Protein AF-A0AAD8X1B1-F1 (afdb_monomer)

Sequence (81 aa):
MKEITGIVGSQEDLEVVFNVLSLEGAENVEPSQLLDPNRLCGESDALVRFSAGPFGLLVMASVDLEEHMTIFFRVFRHLDM

Mean predicted aligned error: 6.26 Å

Secondary structure (DSSP, 8-state):
--------SS----------S--TTPEEE-TTGGG-HHHHHHSS-TTS-BTTB-EEEEES--TTSSS-EEEEE--EEE---

Radius of gyration: 15.11 Å; Cα contacts (8 Å, |Δi|>4): 78; chains: 1; bounding box: 37×23×40 Å

Nearest PDB structures (foldseek):
  6d6s-assembly1_B  TM=3.513E-01  e=5.035E+00  Escherichia coli K-12

Structure (mmCIF, N/CA/C/O backbone):
data_AF-A0AAD8X1B1-F1
#
_entry.id   AF-A0AAD8X1B1-F1
#
loop_
_atom_site.group_PDB
_atom_site.id
_atom_site.type_symbol
_atom_site.label_atom_id
_atom_site.label_alt_id
_atom_site.label_comp_id
_atom_site.label_asym_id
_atom_site.label_entity_id
_atom_site.label_seq_id
_atom_site.pdbx_PDB_ins_code
_atom_site.Cartn_x
_atom_site.Cartn_y
_atom_site.Cartn_z
_atom_site.occupancy
_atom_site.B_iso_or_equiv
_atom_site.auth_seq_id
_atom_site.auth_comp_id
_atom_site.auth_asym_id
_atom_site.auth_atom_id
_atom_site.pdbx_PDB_model_num
ATOM 1 N N . MET A 1 1 ? -10.702 7.884 1.327 1.00 76.31 1 MET A N 1
ATOM 2 C CA . MET A 1 1 ? -10.502 6.799 2.306 1.00 76.31 1 MET A CA 1
ATOM 3 C C . MET A 1 1 ? -11.861 6.217 2.639 1.00 76.31 1 MET A C 1
ATOM 5 O O . MET A 1 1 ? -12.815 6.985 2.697 1.00 76.31 1 MET A O 1
ATOM 9 N N . LYS A 1 2 ? -11.971 4.896 2.769 1.00 86.25 2 LYS A N 1
ATOM 10 C CA . LYS A 1 2 ? -13.220 4.216 3.120 1.00 86.25 2 LYS A CA 1
ATOM 11 C C . LYS A 1 2 ? -12.929 3.292 4.295 1.00 86.25 2 LYS A C 1
ATOM 13 O O . LYS A 1 2 ? -12.047 2.449 4.178 1.00 86.25 2 LYS A O 1
ATOM 18 N N . GLU A 1 3 ? -13.640 3.489 5.395 1.00 88.69 3 GLU A N 1
ATOM 19 C CA . GLU A 1 3 ? -13.546 2.624 6.568 1.00 88.69 3 GLU A CA 1
ATOM 20 C C . GLU A 1 3 ? -14.179 1.259 6.271 1.00 88.69 3 GLU A C 1
ATOM 22 O O . GLU A 1 3 ? -15.212 1.168 5.595 1.00 88.69 3 GLU A O 1
ATOM 27 N N . ILE A 1 4 ? -13.540 0.201 6.765 1.00 86.75 4 ILE A N 1
ATOM 28 C CA . ILE A 1 4 ? -14.084 -1.155 6.754 1.00 86.75 4 ILE A CA 1
ATOM 29 C C . ILE A 1 4 ? -14.830 -1.337 8.074 1.00 86.75 4 ILE A C 1
ATOM 31 O O . ILE A 1 4 ? -14.223 -1.347 9.139 1.00 86.75 4 ILE A O 1
ATOM 35 N N . THR A 1 5 ? -16.154 -1.444 8.004 1.00 86.56 5 THR A N 1
ATOM 36 C CA . THR A 1 5 ? -17.019 -1.580 9.180 1.00 86.56 5 THR A CA 1
ATOM 37 C C . THR A 1 5 ? -17.368 -3.044 9.453 1.00 86.56 5 THR A C 1
ATOM 39 O O . THR A 1 5 ? -17.214 -3.904 8.588 1.00 86.56 5 THR A O 1
ATOM 42 N N . GLY A 1 6 ? -17.866 -3.336 10.660 1.00 83.56 6 GLY A N 1
ATOM 43 C CA . GLY A 1 6 ? -18.296 -4.690 11.043 1.00 83.56 6 GLY A CA 1
ATOM 44 C C . GLY A 1 6 ? -17.187 -5.587 11.603 1.00 83.56 6 GLY A C 1
ATOM 45 O O . GLY A 1 6 ? -17.416 -6.776 11.793 1.00 83.56 6 GLY A O 1
ATOM 46 N N . ILE A 1 7 ? -16.018 -5.016 11.892 1.00 80.50 7 ILE A N 1
ATOM 47 C CA . ILE A 1 7 ? -14.907 -5.657 12.606 1.00 80.50 7 ILE A CA 1
ATOM 48 C C . ILE A 1 7 ? -15.223 -5.603 14.111 1.00 80.50 7 ILE A C 1
ATOM 50 O O . ILE A 1 7 ? -15.488 -4.523 14.641 1.00 80.50 7 ILE A O 1
ATOM 54 N N . VAL A 1 8 ? -15.267 -6.757 14.790 1.00 73.88 8 VAL A N 1
ATOM 55 C CA . VAL A 1 8 ? -15.755 -6.870 16.186 1.00 73.88 8 VAL A CA 1
ATOM 56 C C . VAL A 1 8 ? -14.606 -7.020 17.199 1.00 73.88 8 VAL A C 1
ATOM 58 O O . VAL A 1 8 ? -14.818 -6.835 18.398 1.00 73.88 8 VAL A O 1
ATOM 61 N N . GLY A 1 9 ? -13.377 -7.285 16.744 1.00 69.50 9 GLY A N 1
ATOM 62 C CA . GLY A 1 9 ? -12.180 -7.388 17.582 1.00 69.50 9 GLY A CA 1
ATOM 63 C C . GLY A 1 9 ? -10.986 -6.577 17.072 1.00 69.50 9 GLY A C 1
ATOM 64 O O . GLY A 1 9 ? -11.009 -5.995 15.994 1.00 69.50 9 GLY A O 1
ATOM 65 N N . SER A 1 10 ? -9.909 -6.545 17.862 1.00 74.00 10 SER A N 1
ATOM 66 C CA . SER A 1 10 ? -8.629 -5.931 17.469 1.00 74.00 10 SER A CA 1
ATOM 67 C C . SER A 1 10 ? -7.762 -6.831 16.579 1.00 74.00 10 SER A C 1
ATOM 69 O O . SER A 1 10 ? -6.711 -6.397 16.112 1.00 74.00 10 SER A O 1
ATOM 71 N N . GLN A 1 11 ? -8.179 -8.082 16.364 1.00 78.00 11 GLN A N 1
ATOM 72 C CA . GLN A 1 11 ? -7.499 -9.074 15.537 1.00 78.00 11 GLN A CA 1
ATOM 73 C C . GLN A 1 11 ? -8.522 -9.690 14.590 1.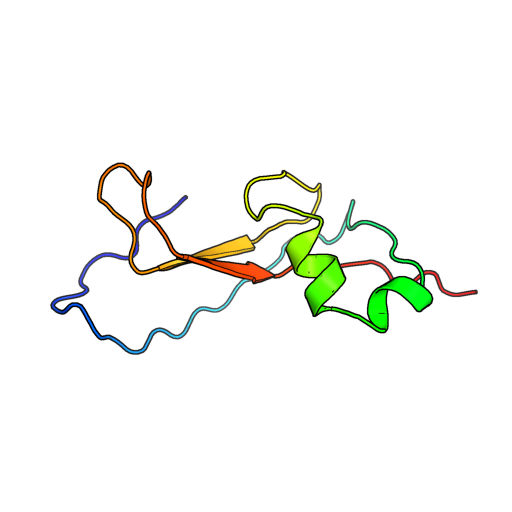00 78.00 11 GLN A C 1
ATOM 75 O O . GLN A 1 11 ? -9.447 -10.355 15.043 1.00 78.00 11 GLN A O 1
ATOM 80 N N . GLU A 1 12 ? -8.342 -9.469 13.294 1.00 84.62 12 GLU A N 1
ATOM 81 C CA . GLU A 1 12 ? -9.161 -10.047 12.231 1.00 84.62 12 GLU A CA 1
ATOM 82 C C . GLU A 1 12 ? -8.261 -10.363 11.035 1.00 84.62 12 GLU A C 1
ATOM 84 O O . GLU A 1 12 ? -7.234 -9.707 10.833 1.00 84.62 12 GLU A O 1
ATOM 89 N N . ASP A 1 13 ? -8.658 -11.353 10.241 1.00 89.00 13 ASP A N 1
ATOM 90 C CA . ASP A 1 13 ? -8.037 -11.641 8.951 1.00 89.00 13 ASP A CA 1
ATOM 91 C C . ASP A 1 13 ? -8.799 -10.892 7.850 1.00 89.00 13 ASP A C 1
ATOM 93 O O . ASP A 1 13 ? -10.025 -10.987 7.753 1.00 89.00 13 ASP A O 1
ATOM 97 N N . LEU A 1 14 ? -8.085 -10.101 7.049 1.00 87.88 14 LEU A N 1
ATOM 98 C CA . LEU A 1 14 ? -8.670 -9.235 6.028 1.00 87.88 14 LEU A CA 1
ATOM 99 C C . LEU A 1 14 ? -8.074 -9.558 4.662 1.00 87.88 14 LEU A C 1
ATOM 101 O O . LEU A 1 14 ? -6.890 -9.334 4.415 1.00 87.88 14 LEU A O 1
ATOM 105 N N . GLU A 1 15 ? -8.933 -9.982 3.739 1.00 91.31 15 GLU A N 1
ATOM 106 C CA . GLU A 1 15 ? -8.596 -10.110 2.326 1.00 91.31 15 GLU A CA 1
ATOM 107 C C . GLU A 1 15 ? -9.189 -8.932 1.544 1.00 91.31 15 GLU A C 1
ATOM 109 O O . GLU A 1 15 ? -10.386 -8.642 1.621 1.00 91.31 15 GLU A O 1
ATOM 114 N N . VAL A 1 16 ? -8.344 -8.225 0.788 1.00 90.19 16 VAL A N 1
ATOM 115 C CA . VAL A 1 16 ? -8.744 -7.038 0.024 1.00 90.19 16 VAL A CA 1
ATOM 116 C C . VAL A 1 16 ? -8.201 -7.130 -1.395 1.00 90.19 16 VAL A C 1
ATOM 118 O O . VAL A 1 16 ? -7.015 -7.370 -1.608 1.00 90.19 16 VAL A O 1
ATOM 121 N N . VAL A 1 17 ? -9.073 -6.887 -2.375 1.00 93.06 17 VAL A N 1
ATOM 122 C CA . VAL A 1 17 ? -8.718 -6.850 -3.798 1.00 93.06 17 VAL A CA 1
ATOM 123 C C . VAL A 1 17 ? -8.768 -5.409 -4.294 1.00 93.06 17 VAL A C 1
ATOM 125 O O . VAL A 1 17 ? -9.816 -4.761 -4.255 1.00 93.06 17 VAL A O 1
ATOM 128 N N . PHE A 1 18 ? -7.639 -4.912 -4.799 1.00 90.00 18 PHE A N 1
ATOM 129 C CA . PHE A 1 18 ? -7.548 -3.593 -5.421 1.00 90.00 18 PHE A CA 1
ATOM 130 C C . PHE A 1 18 ? -7.656 -3.716 -6.942 1.00 90.00 18 PHE A C 1
ATOM 132 O O . PHE A 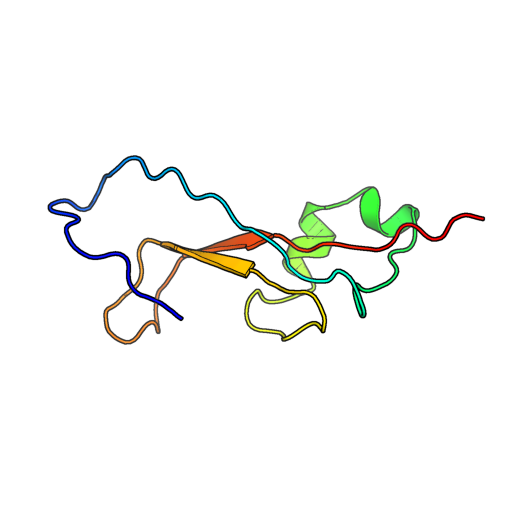1 18 ? -6.825 -4.359 -7.579 1.00 90.00 18 PHE A O 1
ATOM 139 N N . ASN A 1 19 ? -8.664 -3.068 -7.530 1.00 90.25 19 ASN A N 1
ATOM 140 C CA . ASN A 1 19 ? -8.765 -2.907 -8.979 1.00 90.25 19 ASN A CA 1
ATOM 141 C C . ASN A 1 19 ? -8.226 -1.527 -9.383 1.00 90.25 19 ASN A C 1
ATOM 143 O O . ASN A 1 19 ? -8.838 -0.503 -9.072 1.00 90.25 19 ASN A O 1
ATOM 147 N N . VAL A 1 20 ? -7.078 -1.503 -10.058 1.00 85.69 20 VAL A N 1
ATOM 148 C CA . VAL A 1 20 ? -6.418 -0.269 -10.499 1.00 85.69 20 VAL A CA 1
ATOM 149 C C . VAL A 1 20 ? -6.855 0.051 -11.926 1.00 85.69 20 VAL A C 1
ATOM 151 O O . VAL A 1 20 ? -6.456 -0.619 -12.873 1.00 85.69 20 VAL A O 1
ATOM 154 N N . LEU A 1 21 ? -7.689 1.083 -12.074 1.00 83.75 21 LEU A N 1
ATOM 155 C CA . LEU A 1 21 ? -8.339 1.416 -13.349 1.00 83.75 21 LEU A CA 1
ATOM 156 C C . LEU A 1 21 ? -7.377 1.959 -14.414 1.00 83.75 21 LEU A C 1
ATOM 158 O O . LEU A 1 21 ? -7.642 1.816 -15.604 1.00 83.75 21 LEU A O 1
ATOM 162 N N . SER A 1 22 ? -6.289 2.608 -13.999 1.00 83.69 22 SER A N 1
ATOM 163 C CA . SER A 1 22 ? -5.264 3.126 -14.901 1.00 83.69 22 SER A CA 1
ATOM 164 C C . SER A 1 22 ? -3.903 3.141 -14.215 1.00 83.69 22 SER A C 1
ATOM 166 O O . SER A 1 22 ? -3.791 3.497 -13.044 1.00 83.69 22 SER A O 1
ATOM 168 N N . LEU A 1 23 ? -2.871 2.775 -14.975 1.00 84.75 23 LEU A N 1
ATOM 169 C CA . LEU A 1 23 ? -1.458 2.936 -14.611 1.00 84.75 23 LEU A CA 1
ATOM 170 C C . LEU A 1 23 ? -0.836 4.152 -15.315 1.00 84.75 23 LEU A C 1
ATOM 172 O O . LEU A 1 23 ? 0.386 4.299 -15.389 1.00 84.75 23 LEU A O 1
ATOM 176 N N . GLU A 1 24 ? -1.671 5.006 -15.906 1.00 82.00 24 GLU A N 1
ATOM 177 C CA . GLU A 1 24 ? -1.243 6.282 -16.454 1.00 82.00 24 GLU A CA 1
ATOM 178 C C . GLU A 1 24 ? -0.708 7.175 -15.330 1.00 82.00 24 GLU A C 1
ATOM 180 O O . GLU A 1 24 ? -1.383 7.427 -14.336 1.00 82.00 24 GLU A O 1
ATOM 185 N N . GLY A 1 25 ? 0.548 7.605 -15.464 1.00 79.06 25 GLY A N 1
ATOM 186 C CA . GLY A 1 25 ? 1.240 8.392 -14.445 1.00 79.06 25 GLY A CA 1
ATOM 187 C C . GLY A 1 25 ? 1.912 7.575 -13.332 1.00 79.06 25 GLY A C 1
ATOM 188 O O . GLY A 1 25 ? 2.431 8.174 -12.389 1.00 79.06 25 GLY A O 1
ATOM 189 N N . ALA A 1 26 ? 1.953 6.240 -13.441 1.00 85.69 26 ALA A N 1
ATOM 190 C CA . ALA A 1 26 ? 2.893 5.435 -12.663 1.00 85.69 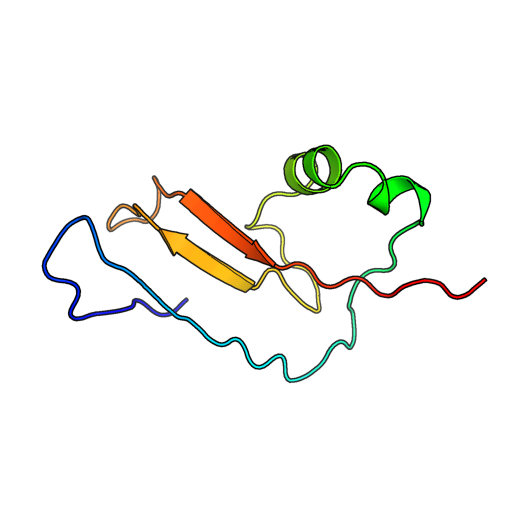26 ALA A CA 1
ATOM 191 C C . ALA A 1 26 ? 4.329 5.922 -12.913 1.00 85.69 26 ALA A C 1
ATOM 193 O O . ALA A 1 26 ? 4.724 6.146 -14.063 1.00 85.69 26 ALA A O 1
ATOM 194 N N . GLU A 1 27 ? 5.078 6.117 -11.830 1.00 82.69 27 GLU A N 1
ATOM 195 C CA . GLU A 1 27 ? 6.437 6.646 -11.888 1.00 82.69 27 GLU A CA 1
ATOM 196 C C . GLU A 1 27 ? 7.376 5.640 -12.547 1.00 82.69 27 GLU A C 1
ATOM 198 O O . GLU A 1 27 ? 7.214 4.426 -12.402 1.00 82.69 27 GLU A O 1
ATOM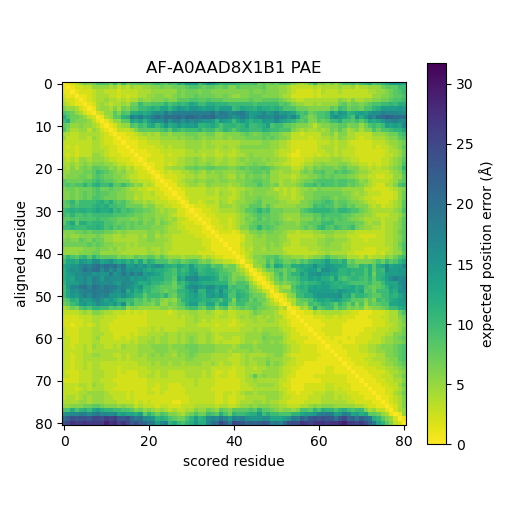 203 N N . ASN A 1 28 ? 8.375 6.150 -13.258 1.00 85.44 28 ASN A N 1
ATOM 204 C CA . ASN A 1 28 ? 9.485 5.318 -13.693 1.00 85.44 28 ASN A CA 1
ATOM 205 C C . ASN A 1 28 ? 10.371 5.011 -12.487 1.00 85.44 28 ASN A C 1
ATOM 207 O O . ASN A 1 28 ? 10.569 5.869 -11.626 1.00 85.44 28 ASN A O 1
ATOM 211 N N . VAL A 1 29 ? 10.924 3.806 -12.451 1.00 82.62 29 VAL A N 1
ATOM 212 C CA . VAL A 1 29 ? 11.893 3.406 -11.432 1.00 82.62 29 VAL A CA 1
ATOM 213 C C . VAL A 1 29 ? 13.152 2.902 -12.113 1.00 82.62 29 VAL A C 1
ATOM 215 O O . VAL A 1 29 ? 13.084 2.102 -13.047 1.00 82.62 29 VAL A O 1
ATOM 218 N N . GLU A 1 30 ? 14.306 3.369 -11.646 1.00 82.94 30 GLU A N 1
ATOM 219 C CA . GLU A 1 30 ? 15.575 2.848 -12.136 1.00 82.94 30 GLU A CA 1
ATOM 220 C C . GLU A 1 30 ? 15.775 1.413 -11.623 1.00 82.94 30 GLU A C 1
ATOM 222 O O . GLU A 1 30 ? 15.514 1.143 -10.444 1.00 82.94 30 GLU A O 1
ATOM 227 N N . PRO A 1 31 ? 16.301 0.481 -12.440 1.00 83.12 31 PRO A N 1
ATOM 228 C CA . PRO A 1 31 ? 16.508 -0.909 -12.023 1.00 83.12 31 PRO A CA 1
ATOM 229 C C . PRO A 1 31 ? 17.329 -1.051 -10.735 1.00 83.12 31 PRO A C 1
ATOM 231 O O . PRO A 1 31 ? 17.105 -1.960 -9.940 1.00 83.12 31 PRO A O 1
ATOM 234 N N . SER A 1 32 ? 18.259 -0.124 -10.492 1.00 83.94 32 SER A N 1
ATOM 235 C CA . SER A 1 32 ? 19.082 -0.089 -9.279 1.00 83.94 32 SER A CA 1
ATOM 236 C C . SER A 1 32 ? 18.284 0.215 -8.008 1.00 83.94 32 SER A C 1
ATOM 238 O O . SER A 1 32 ? 18.652 -0.253 -6.933 1.00 83.94 32 SER A O 1
ATOM 240 N N . GLN A 1 33 ? 17.181 0.962 -8.109 1.00 79.38 33 GLN A N 1
ATOM 241 C CA . GLN A 1 33 ? 16.306 1.272 -6.977 1.00 79.38 33 GLN A CA 1
ATOM 242 C C . GLN A 1 33 ? 15.438 0.069 -6.586 1.00 79.38 33 GLN A C 1
ATOM 244 O O . GLN A 1 33 ? 15.097 -0.076 -5.415 1.00 79.38 33 GLN A O 1
ATOM 249 N N . LEU A 1 34 ? 15.140 -0.830 -7.531 1.00 80.69 34 LEU A N 1
ATOM 250 C CA . LEU A 1 34 ? 14.403 -2.073 -7.269 1.00 80.69 34 LEU A CA 1
ATOM 251 C C . LEU A 1 34 ? 15.216 -3.111 -6.479 1.00 80.69 34 LEU A C 1
ATOM 253 O O . LEU A 1 34 ? 14.639 -4.059 -5.950 1.00 80.69 34 LEU A O 1
ATOM 257 N N . LEU A 1 35 ? 16.539 -2.944 -6.378 1.00 86.75 35 LEU A N 1
ATOM 258 C CA . LEU A 1 35 ? 17.414 -3.856 -5.632 1.00 86.75 35 LEU A CA 1
ATOM 259 C C . LEU A 1 35 ? 17.257 -3.729 -4.109 1.00 86.75 35 LEU A C 1
ATOM 261 O O . LEU A 1 35 ? 17.636 -4.649 -3.387 1.00 86.75 35 LEU A O 1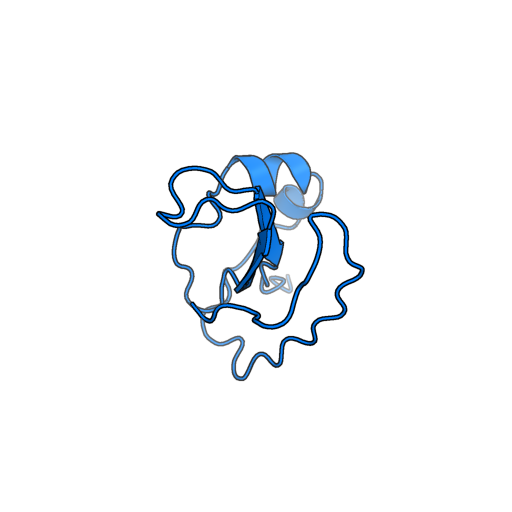
ATOM 265 N N . ASP A 1 36 ? 16.710 -2.610 -3.625 1.00 88.69 36 ASP A N 1
ATOM 266 C CA . ASP A 1 36 ? 16.496 -2.357 -2.199 1.00 88.69 36 ASP A CA 1
ATOM 267 C C . ASP A 1 36 ? 15.086 -1.792 -1.937 1.00 88.69 36 ASP A C 1
ATOM 269 O O . ASP A 1 36 ? 14.904 -0.578 -1.773 1.00 88.69 36 ASP A O 1
ATOM 273 N N . PRO A 1 37 ? 14.061 -2.664 -1.894 1.00 85.31 37 PRO A N 1
ATOM 274 C CA . PRO A 1 37 ? 12.684 -2.243 -1.661 1.00 85.31 37 PRO A CA 1
ATOM 275 C C . PRO A 1 37 ? 12.476 -1.638 -0.265 1.00 85.31 37 PRO A C 1
ATOM 277 O O . PRO A 1 37 ? 11.612 -0.781 -0.105 1.00 85.31 37 PRO A O 1
ATOM 280 N N . ASN A 1 38 ? 13.273 -2.027 0.739 1.00 87.12 38 ASN A N 1
ATOM 281 C CA . ASN A 1 38 ? 13.168 -1.457 2.085 1.00 87.12 38 ASN A CA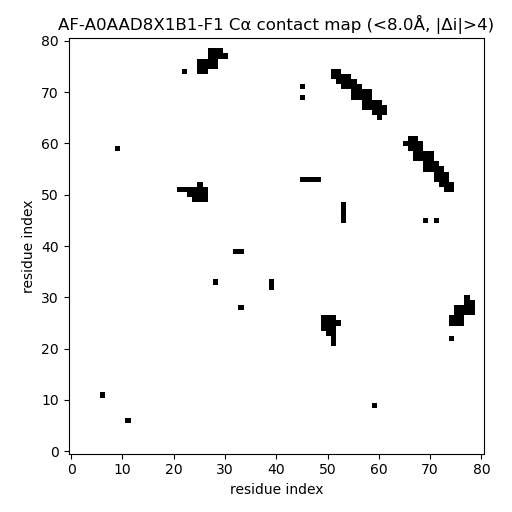 1
ATOM 282 C C . ASN A 1 38 ? 13.565 0.017 2.081 1.00 87.12 38 ASN A C 1
ATOM 284 O O . ASN A 1 38 ? 12.845 0.851 2.632 1.00 87.12 38 ASN A O 1
ATOM 288 N N . ARG A 1 39 ? 14.678 0.350 1.417 1.00 85.50 39 ARG A N 1
ATOM 289 C CA . ARG A 1 39 ? 15.082 1.746 1.231 1.00 85.50 39 ARG A CA 1
ATOM 290 C C . ARG A 1 39 ? 14.036 2.524 0.433 1.00 85.50 39 ARG A C 1
ATOM 292 O O . ARG A 1 39 ? 13.665 3.619 0.842 1.00 85.50 39 ARG A O 1
ATOM 299 N N . LEU A 1 40 ? 13.499 1.936 -0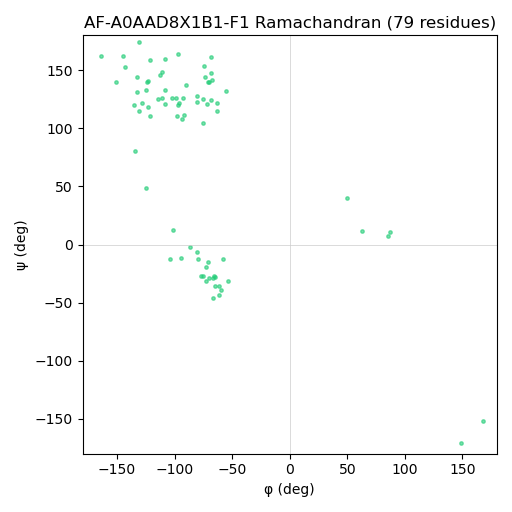.638 1.00 82.62 40 LEU A N 1
ATOM 300 C CA . LEU A 1 40 ? 12.456 2.555 -1.464 1.00 82.62 40 LEU A CA 1
ATOM 301 C C . LEU A 1 40 ? 11.178 2.889 -0.666 1.00 82.62 40 LEU A C 1
ATOM 303 O O . LEU A 1 40 ? 10.570 3.940 -0.872 1.00 82.62 40 LEU A O 1
ATOM 307 N N . CYS A 1 41 ? 10.775 2.005 0.252 1.00 83.88 41 CYS A N 1
ATOM 308 C CA . CYS A 1 41 ? 9.642 2.228 1.151 1.00 83.88 41 CYS A CA 1
ATOM 309 C C . CYS A 1 41 ? 9.951 3.256 2.251 1.00 83.88 41 CYS A C 1
ATOM 311 O O . CYS A 1 41 ? 9.049 3.966 2.675 1.00 83.88 41 CYS A O 1
ATOM 313 N N . GLY A 1 42 ? 11.204 3.358 2.706 1.00 81.62 42 GLY A N 1
ATOM 314 C CA . GLY A 1 42 ? 11.614 4.340 3.716 1.00 81.62 42 GLY A CA 1
ATOM 315 C C . GLY A 1 42 ? 11.773 5.767 3.180 1.00 81.62 42 GLY A C 1
ATOM 316 O O . GLY A 1 42 ? 11.605 6.727 3.926 1.00 81.62 42 GLY A O 1
ATOM 317 N N . GLU A 1 43 ? 12.084 5.924 1.891 1.00 73.62 43 GLU A N 1
ATOM 318 C CA . GLU A 1 43 ? 12.287 7.230 1.243 1.00 73.62 43 GLU A CA 1
ATOM 319 C C . GLU A 1 43 ? 10.979 7.942 0.870 1.00 73.62 43 GLU A C 1
ATOM 321 O O . GLU A 1 43 ? 10.990 9.121 0.517 1.00 73.62 43 GLU A O 1
ATOM 326 N N . SER A 1 44 ? 9.841 7.251 0.908 1.00 66.75 44 SER A N 1
ATOM 327 C CA . SER A 1 44 ? 8.548 7.811 0.516 1.00 66.75 44 SER A CA 1
ATOM 328 C C . SER A 1 44 ? 7.468 7.441 1.515 1.00 66.75 44 SER A C 1
ATOM 330 O O . SER A 1 44 ? 7.152 6.268 1.695 1.00 66.75 44 SER A O 1
ATOM 332 N N . ASP A 1 45 ? 6.857 8.458 2.109 1.00 65.06 45 ASP A N 1
ATOM 333 C CA . ASP A 1 45 ? 5.708 8.280 2.984 1.00 65.06 45 ASP A CA 1
ATOM 334 C C . ASP A 1 45 ? 4.488 7.792 2.174 1.00 65.06 45 ASP A C 1
ATOM 336 O O . ASP A 1 45 ? 4.236 8.246 1.052 1.00 65.06 45 ASP A O 1
ATOM 340 N N . ALA A 1 46 ? 3.707 6.888 2.766 1.00 60.28 46 ALA A N 1
ATOM 341 C CA . ALA A 1 46 ? 2.432 6.390 2.257 1.00 60.28 46 ALA A CA 1
ATOM 342 C C . ALA A 1 46 ? 1.393 7.505 2.017 1.00 60.28 46 ALA A C 1
ATOM 344 O O . ALA A 1 46 ? 0.354 7.265 1.405 1.00 60.28 46 ALA A O 1
ATOM 345 N N . LEU A 1 47 ? 1.639 8.717 2.518 1.00 59.88 47 LEU A N 1
ATOM 346 C CA . LEU A 1 47 ? 0.774 9.883 2.343 1.00 59.88 47 LEU A CA 1
ATOM 347 C C . LEU A 1 47 ? 1.172 10.776 1.156 1.0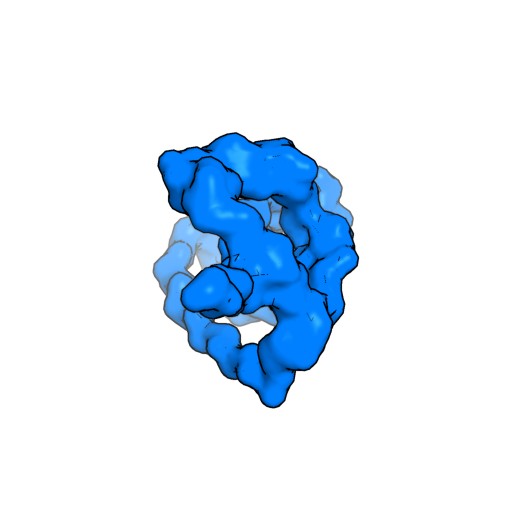0 59.88 47 LEU A C 1
ATOM 349 O O . LEU A 1 47 ? 0.389 11.646 0.756 1.00 59.88 47 LEU A O 1
ATOM 353 N N . VAL A 1 48 ? 2.354 10.571 0.562 1.00 64.62 48 VAL A N 1
ATOM 354 C CA . VAL A 1 48 ? 2.763 11.306 -0.642 1.00 64.62 48 VAL A CA 1
ATOM 355 C C . VAL A 1 48 ? 1.939 10.801 -1.819 1.00 64.62 48 VAL A C 1
ATOM 357 O O . VAL A 1 48 ? 1.949 9.618 -2.143 1.00 64.62 48 VAL A O 1
ATOM 360 N N . ARG A 1 49 ? 1.195 11.704 -2.463 1.00 61.66 49 ARG A N 1
ATOM 361 C CA . ARG A 1 49 ? 0.361 11.358 -3.616 1.00 61.66 49 ARG A CA 1
ATOM 362 C C . ARG A 1 49 ? 1.224 11.160 -4.856 1.00 61.66 49 ARG A C 1
ATOM 364 O O . ARG A 1 49 ? 1.911 12.083 -5.282 1.00 61.66 49 ARG A O 1
ATOM 371 N N . PHE A 1 50 ? 1.082 9.998 -5.472 1.00 64.62 50 PHE A N 1
ATOM 372 C CA . PHE A 1 50 ? 1.585 9.680 -6.802 1.00 64.62 50 PHE A CA 1
ATOM 373 C C . PHE A 1 50 ? 0.413 9.586 -7.781 1.00 64.62 50 PHE A C 1
ATOM 375 O O . PHE A 1 50 ? -0.741 9.408 -7.386 1.00 64.62 50 PHE A O 1
ATOM 382 N N . SER A 1 51 ? 0.672 9.717 -9.081 1.00 66.25 51 SER A N 1
ATOM 383 C CA . SER A 1 51 ? -0.424 9.715 -10.063 1.00 66.25 51 SER A CA 1
ATOM 384 C C . SER A 1 51 ? -1.141 8.356 -10.139 1.00 66.25 51 SER A C 1
ATOM 386 O O . SER A 1 51 ? -2.334 8.316 -10.422 1.00 66.25 51 SER A O 1
ATOM 388 N N . ALA A 1 52 ? -0.441 7.259 -9.821 1.00 68.25 52 ALA A N 1
ATOM 389 C CA . ALA A 1 52 ? -0.989 5.901 -9.730 1.00 68.25 52 ALA A CA 1
ATOM 390 C C . ALA A 1 52 ? -0.712 5.249 -8.359 1.00 68.25 52 ALA A C 1
ATOM 392 O O . ALA A 1 52 ? -0.223 4.123 -8.273 1.00 68.25 52 ALA A O 1
ATOM 393 N N . GLY A 1 53 ? -0.990 5.966 -7.266 1.00 68.81 53 GLY A N 1
ATOM 394 C CA . GLY A 1 53 ? -0.858 5.439 -5.906 1.00 68.81 53 GLY A CA 1
ATOM 395 C C . GLY A 1 53 ? -0.473 6.501 -4.875 1.00 68.81 53 GLY A C 1
ATOM 396 O O . GLY A 1 53 ? -0.464 7.687 -5.186 1.00 68.81 53 GLY A O 1
ATOM 397 N N . PRO A 1 54 ? -0.145 6.102 -3.643 1.00 75.56 54 PRO A N 1
ATOM 398 C CA . PRO A 1 54 ? -0.229 4.747 -3.111 1.00 75.56 54 PRO A CA 1
ATOM 399 C C . PRO A 1 54 ? -1.684 4.343 -2.828 1.00 75.56 54 PRO A C 1
ATOM 401 O O . PRO A 1 54 ? -2.553 5.182 -2.589 1.00 75.56 54 PRO A O 1
ATOM 404 N N . PHE A 1 55 ? -1.958 3.041 -2.867 1.00 86.25 55 PHE A N 1
ATOM 405 C CA . PHE A 1 55 ? -3.238 2.463 -2.450 1.00 86.25 55 PHE A CA 1
ATOM 406 C C . PHE A 1 55 ? -2.983 1.270 -1.533 1.00 86.25 55 PHE A C 1
ATOM 408 O O . PHE A 1 55 ? -2.003 0.546 -1.697 1.00 86.25 55 PHE A O 1
ATOM 415 N N . GLY A 1 56 ? -3.843 1.082 -0.539 1.00 90.50 56 GLY A N 1
ATOM 416 C CA . GLY A 1 56 ? -3.592 0.122 0.524 1.00 90.50 56 GLY A CA 1
ATOM 417 C C . GLY A 1 56 ? -4.551 0.282 1.690 1.00 90.50 56 GLY A C 1
ATOM 418 O O . GLY A 1 56 ? -5.682 0.740 1.523 1.00 90.50 56 GLY A O 1
ATOM 419 N N . LEU A 1 57 ? -4.072 -0.094 2.866 1.00 91.25 57 LEU A N 1
ATOM 420 C CA . LEU A 1 57 ? -4.804 -0.143 4.116 1.00 91.25 57 LEU A CA 1
ATOM 421 C C . LEU A 1 57 ? -4.112 0.717 5.168 1.00 91.25 57 LEU A C 1
ATOM 423 O O . LEU A 1 57 ? -2.885 0.718 5.290 1.00 91.25 57 LEU A O 1
ATOM 427 N N . LEU A 1 58 ? -4.937 1.400 5.955 1.00 91.38 58 LEU A N 1
ATOM 428 C CA . LEU A 1 58 ? -4.559 1.834 7.288 1.00 91.38 58 LEU A CA 1
ATOM 429 C C . LEU A 1 58 ? -5.089 0.788 8.262 1.00 91.38 58 LEU A C 1
ATOM 431 O O . LEU A 1 58 ? -6.288 0.509 8.268 1.00 91.38 58 LEU A O 1
ATOM 435 N N . VAL A 1 59 ? -4.198 0.194 9.045 1.00 90.62 59 VAL A N 1
ATOM 436 C CA . VAL A 1 59 ? -4.532 -0.809 10.060 1.00 90.62 59 VAL A CA 1
ATOM 437 C C . VAL A 1 59 ? -4.063 -0.331 11.422 1.00 90.62 59 VAL A C 1
ATOM 439 O O . VAL A 1 59 ? -3.191 0.533 11.509 1.00 90.62 59 VAL A O 1
ATOM 442 N N . MET A 1 60 ? -4.657 -0.877 12.488 1.00 89.75 60 MET A N 1
ATOM 443 C CA . MET A 1 60 ? -4.389 -0.428 13.862 1.00 89.75 60 MET A CA 1
ATOM 444 C C . MET A 1 60 ? -4.500 1.103 13.990 1.00 89.75 60 MET A C 1
ATOM 446 O O . MET A 1 60 ? -3.660 1.740 14.619 1.00 89.75 60 MET A O 1
ATOM 450 N N . ALA A 1 61 ? -5.493 1.685 13.310 1.00 89.94 61 ALA A N 1
ATOM 451 C CA . ALA A 1 61 ? -5.648 3.125 13.193 1.00 89.94 61 ALA A CA 1
ATOM 452 C C . ALA A 1 61 ? -6.515 3.687 14.327 1.00 89.94 61 ALA A C 1
ATOM 454 O O . ALA A 1 61 ? -7.551 3.107 14.665 1.00 89.94 61 ALA A O 1
ATOM 455 N N . SER A 1 62 ? -6.110 4.821 14.892 1.00 91.25 62 SER A N 1
ATOM 456 C CA . SER A 1 62 ? -6.931 5.618 15.800 1.00 91.25 62 SER A CA 1
ATOM 457 C C . SER A 1 62 ? -8.113 6.245 15.053 1.00 91.25 62 SER A C 1
ATOM 459 O O . SER A 1 62 ? -8.115 6.366 13.828 1.00 91.25 62 SER A O 1
ATOM 461 N N . VAL A 1 63 ? -9.142 6.669 15.792 1.00 88.12 63 VAL A N 1
ATOM 462 C CA . VAL A 1 63 ? -10.363 7.260 15.206 1.00 88.12 63 VAL A CA 1
ATOM 463 C C . VAL A 1 63 ? -10.059 8.546 14.428 1.00 88.12 63 VAL A C 1
ATOM 465 O O . VAL A 1 63 ? -10.683 8.818 13.405 1.00 88.12 63 VAL A O 1
ATOM 468 N N . ASP A 1 64 ? -9.097 9.331 14.905 1.00 91.62 64 ASP A N 1
ATOM 469 C CA . ASP A 1 64 ? -8.605 10.556 14.266 1.00 91.62 64 ASP A CA 1
ATOM 470 C C . ASP A 1 64 ? -7.488 10.310 13.237 1.00 91.62 64 ASP A C 1
ATOM 472 O O . ASP A 1 64 ? -7.073 11.248 12.558 1.00 91.62 64 ASP A O 1
ATOM 476 N N . LEU A 1 65 ? -7.055 9.052 13.072 1.00 90.44 65 LEU A N 1
ATOM 477 C CA . LEU A 1 65 ? -5.991 8.598 12.174 1.00 90.44 65 LEU A CA 1
ATOM 478 C C . LEU A 1 65 ? -4.598 9.173 12.479 1.00 90.44 65 LEU A C 1
ATOM 480 O O . LEU A 1 65 ? -3.693 9.007 11.658 1.00 90.44 65 LEU A O 1
ATOM 484 N N . GLU A 1 66 ? -4.396 9.824 13.627 1.00 92.12 66 GLU A N 1
ATOM 485 C CA . GLU A 1 66 ? -3.073 10.313 14.034 1.00 92.12 66 GLU A CA 1
ATOM 486 C C . GLU A 1 66 ? -2.089 9.159 14.269 1.00 92.12 66 GLU A C 1
ATOM 488 O O . GLU A 1 66 ? -0.919 9.255 13.899 1.00 92.12 66 GLU A O 1
ATOM 493 N N . GLU A 1 67 ? -2.573 8.034 14.798 1.00 92.50 67 GLU A N 1
ATOM 494 C CA . GLU A 1 67 ? -1.803 6.803 14.955 1.00 92.50 67 GLU A CA 1
ATOM 495 C C . GLU A 1 67 ? -2.344 5.746 14.001 1.00 92.50 67 GLU A C 1
ATOM 497 O O . GLU A 1 67 ? -3.537 5.453 14.002 1.00 92.50 67 GLU A O 1
ATOM 502 N N . HIS A 1 68 ? -1.484 5.166 13.170 1.00 92.00 68 HIS A N 1
ATOM 503 C CA . HIS A 1 68 ? -1.860 4.073 12.281 1.00 92.00 68 HIS A CA 1
ATOM 504 C C . HIS A 1 68 ? -0.623 3.358 11.741 1.00 92.00 68 HIS A C 1
ATOM 506 O O . HIS A 1 68 ? 0.485 3.893 11.731 1.00 92.00 68 HIS A O 1
ATOM 512 N N . MET A 1 69 ? -0.830 2.150 11.226 1.00 91.00 69 MET A N 1
ATOM 513 C CA . MET A 1 69 ? 0.152 1.434 10.424 1.00 91.00 69 MET A CA 1
ATOM 514 C C . MET A 1 69 ? -0.309 1.400 8.969 1.00 91.00 69 MET A C 1
ATOM 516 O O . MET A 1 69 ? -1.470 1.104 8.676 1.00 91.00 69 MET A O 1
ATOM 520 N N . THR A 1 70 ? 0.599 1.715 8.049 1.00 91.38 70 THR A N 1
ATOM 521 C CA . THR A 1 70 ? 0.319 1.748 6.613 1.00 91.38 70 THR A CA 1
ATOM 522 C C . THR A 1 70 ? 0.797 0.456 5.959 1.00 91.38 70 THR A C 1
ATOM 524 O O . THR A 1 70 ? 1.955 0.062 6.081 1.00 91.38 70 THR A O 1
ATOM 527 N N . ILE A 1 71 ? -0.098 -0.214 5.237 1.00 91.38 71 ILE A N 1
ATOM 528 C CA . ILE A 1 71 ? 0.246 -1.336 4.357 1.00 91.38 71 ILE A CA 1
ATOM 529 C C . ILE A 1 71 ? -0.219 -0.942 2.970 1.00 91.38 71 ILE A C 1
ATOM 531 O O . ILE A 1 71 ? -1.418 -0.827 2.731 1.00 91.38 71 ILE A O 1
ATOM 535 N N . PHE A 1 72 ? 0.702 -0.689 2.050 1.00 89.62 72 PHE A N 1
ATOM 536 C CA . PHE A 1 72 ? 0.344 -0.105 0.766 1.00 89.62 72 PHE A CA 1
ATOM 537 C C . PHE A 1 72 ? 1.189 -0.635 -0.378 1.00 89.62 72 PHE A C 1
ATOM 539 O O . PHE A 1 72 ? 2.271 -1.189 -0.197 1.00 89.62 72 PHE A O 1
ATOM 546 N N . PHE A 1 73 ? 0.661 -0.429 -1.575 1.00 88.12 73 PHE A N 1
ATOM 547 C CA . PHE A 1 73 ? 1.287 -0.795 -2.825 1.00 88.12 73 PHE A CA 1
ATOM 548 C C . PHE A 1 73 ? 1.664 0.460 -3.603 1.00 88.12 73 PHE A C 1
ATOM 550 O O . PHE A 1 73 ? 0.957 1.475 -3.595 1.00 88.12 73 PHE A O 1
ATOM 557 N N . ARG A 1 74 ? 2.785 0.358 -4.313 1.00 85.00 74 ARG A N 1
ATOM 558 C CA . ARG A 1 74 ? 3.215 1.306 -5.337 1.00 85.00 74 ARG A CA 1
ATOM 559 C C . ARG A 1 74 ? 3.437 0.528 -6.619 1.00 85.00 74 ARG A C 1
ATOM 561 O O . ARG A 1 74 ? 3.956 -0.586 -6.586 1.00 85.00 74 ARG A O 1
ATOM 568 N N . VAL A 1 75 ? 3.033 1.119 -7.735 1.00 85.31 75 VAL A N 1
ATOM 569 C CA . VAL A 1 75 ? 3.234 0.538 -9.059 1.00 85.31 75 VAL A CA 1
ATOM 570 C C . VAL A 1 75 ? 4.178 1.447 -9.820 1.00 85.31 75 VAL A C 1
ATOM 572 O O . VAL A 1 75 ? 3.919 2.642 -9.954 1.00 85.31 75 VAL A O 1
ATOM 575 N N . PHE A 1 76 ? 5.261 0.865 -10.318 1.00 85.12 76 PHE A N 1
ATOM 576 C CA . PHE A 1 76 ? 6.241 1.560 -11.135 1.00 85.12 76 PHE A CA 1
ATOM 577 C C . PHE A 1 76 ? 6.181 1.045 -12.565 1.00 85.12 76 PHE A C 1
ATOM 579 O O . PHE A 1 76 ? 5.906 -0.134 -12.804 1.00 85.12 76 PHE A O 1
ATOM 586 N N . ARG A 1 77 ? 6.472 1.926 -13.520 1.00 84.44 77 ARG A N 1
ATOM 587 C CA . ARG A 1 77 ? 6.808 1.499 -14.873 1.00 84.44 77 ARG A CA 1
ATOM 588 C C . ARG A 1 77 ? 8.262 1.079 -14.906 1.00 84.44 77 ARG A C 1
ATOM 590 O O . ARG A 1 77 ? 9.151 1.830 -14.507 1.00 84.44 77 ARG A O 1
ATOM 597 N N . HIS A 1 78 ? 8.475 -0.123 -15.416 1.00 78.69 78 HIS A N 1
ATOM 598 C CA . HIS A 1 78 ? 9.794 -0.542 -15.834 1.00 78.69 78 HIS A CA 1
ATOM 599 C C . HIS A 1 78 ? 10.182 0.287 -17.061 1.00 78.69 78 HIS A C 1
ATOM 601 O O . HIS A 1 78 ? 9.431 0.335 -18.038 1.00 78.69 78 HIS A O 1
ATOM 607 N N . LEU A 1 79 ? 11.318 0.974 -16.993 1.00 71.56 79 LEU A N 1
ATOM 608 C CA . LEU A 1 79 ? 11.923 1.549 -18.184 1.00 71.56 79 LEU A CA 1
ATOM 609 C C . LEU A 1 79 ? 12.567 0.399 -18.955 1.00 71.56 79 LEU A C 1
ATOM 611 O O . LEU A 1 79 ? 13.603 -0.124 -18.548 1.00 71.56 79 LEU A O 1
ATOM 615 N N . ASP A 1 80 ? 11.927 -0.021 -20.044 1.00 62.59 80 ASP A N 1
ATOM 616 C CA . ASP A 1 80 ? 12.575 -0.894 -21.017 1.00 62.59 80 ASP A CA 1
ATOM 617 C C . ASP A 1 80 ? 13.750 -0.113 -21.621 1.00 62.59 80 ASP A C 1
ATOM 619 O O . ASP A 1 80 ? 13.549 0.940 -22.232 1.00 62.59 80 ASP A O 1
ATOM 623 N N . MET A 1 81 ? 14.974 -0.588 -21.373 1.00 54.56 81 MET A N 1
ATOM 624 C CA . MET A 1 81 ? 16.177 -0.094 -22.052 1.00 54.56 81 MET A CA 1
ATOM 625 C C . MET A 1 81 ? 16.258 -0.639 -23.475 1.00 54.56 81 MET A C 1
ATOM 627 O O . MET A 1 81 ? 16.001 -1.853 -23.652 1.00 54.56 81 MET A O 1
#

pLDDT: mean 82.09, std 9.34, range [54.56, 93.06]

Organism: Lolium multiflorum (NCBI:txid4521)

Foldseek 3Di:
DDDDDDDPDLDDDDDDDDDQPDCVQQAADDPVCVVCVVVVPVVDDQPDDGPRDWDFDWHPADPVRPDTDTDTDGDHDYDDD

InterPro domains:
  IPR050551 Plant Fructan Metabolism Enzymes [PTHR31953] (2-78)

Solvent-accessible surface area (backbone atoms only — not comparable to full-atom values): 5611 Å² total; per-residue (Å²): 141,82,87,82,79,92,74,90,64,99,74,81,90,83,90,83,86,86,85,78,92,60,68,68,61,31,47,76,50,60,76,76,55,69,75,39,59,68,59,55,56,70,76,46,63,83,80,55,83,48,73,36,30,56,50,71,46,77,42,86,52,44,97,84,56,85,47,60,44,82,50,72,47,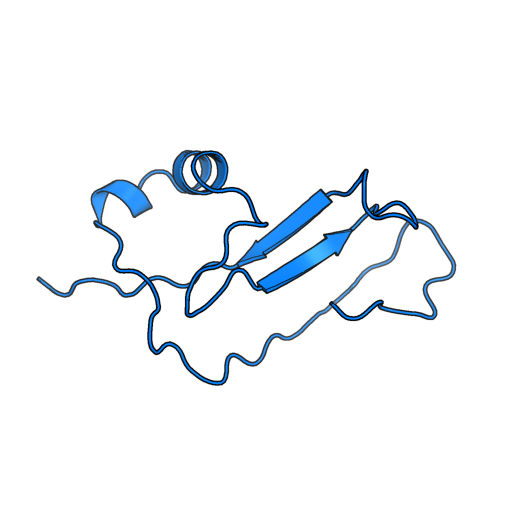78,55,64,38,78,70,84,126